Protein AF-A0A948AM80-F1 (afdb_monomer_lite)

Foldseek 3Di:
DDWDPPDPFIKDKDKDKDWDADPPPRHTPDIDIDIFMFTQNDPDPNSVVVNVVVRVVVRVVVVVVVVVPDDDDPDPPPDD

Sequence (80 aa):
FYHDAAQAPGEVKLLLEVELVRRSDAHLLARTRIETRAPAPSHDARGAAQGANTALTQALDQLTAWLVGLPVAPASSRLP

pLDDT: mean 85.96, std 15.84, range [47.09, 98.62]

Structure (mmCIF, N/CA/C/O backbone):
data_AF-A0A948AM80-F1
#
_entry.id   AF-A0A948AM80-F1
#
loop_
_atom_site.group_PDB
_atom_site.id
_atom_site.type_symbol
_atom_site.label_atom_id
_atom_site.label_alt_id
_atom_site.label_comp_id
_atom_site.label_asym_id
_atom_site.label_entity_id
_atom_site.label_seq_id
_atom_site.pdbx_PDB_ins_code
_atom_site.Cartn_x
_atom_site.Cartn_y
_atom_site.Cartn_z
_atom_site.occupancy
_atom_site.B_iso_or_equiv
_atom_site.auth_seq_id
_atom_site.auth_comp_id
_atom_site.auth_asym_id
_atom_site.auth_atom_id
_atom_site.pdbx_PDB_model_num
ATOM 1 N N . PHE A 1 1 ? -2.802 -5.044 -10.660 1.00 48.38 1 PHE A N 1
ATOM 2 C CA . PHE A 1 1 ? -1.508 -4.680 -11.267 1.00 48.38 1 PHE A CA 1
ATOM 3 C C . PHE A 1 1 ? -1.705 -4.614 -12.774 1.00 48.38 1 PHE A C 1
ATOM 5 O O . PHE A 1 1 ? -2.216 -5.576 -13.331 1.00 48.38 1 PHE A O 1
ATOM 12 N N . TYR A 1 2 ? -1.400 -3.478 -13.402 1.00 47.09 2 TYR A N 1
ATOM 13 C CA . TYR A 1 2 ? -1.523 -3.253 -14.847 1.00 47.09 2 TYR A CA 1
ATOM 14 C C . TYR A 1 2 ? -0.216 -2.623 -15.328 1.00 47.09 2 TYR A C 1
ATOM 16 O O . TYR A 1 2 ? 0.238 -1.660 -14.714 1.00 47.09 2 TYR A O 1
ATOM 24 N N . HIS A 1 3 ? 0.386 -3.197 -16.368 1.00 51.81 3 HIS A N 1
ATOM 25 C CA . HIS A 1 3 ? 1.585 -2.681 -17.022 1.00 51.81 3 HIS A CA 1
ATOM 26 C C . HIS A 1 3 ? 1.179 -2.169 -18.403 1.00 51.81 3 HIS A C 1
ATOM 28 O O . HIS A 1 3 ? 0.782 -2.964 -19.257 1.00 51.81 3 HIS A O 1
ATOM 34 N N . ASP A 1 4 ? 1.257 -0.855 -18.610 1.00 53.81 4 ASP A N 1
ATOM 35 C CA . ASP A 1 4 ? 1.110 -0.256 -19.935 1.00 53.81 4 ASP A CA 1
ATOM 36 C C . ASP A 1 4 ? 2.479 -0.238 -20.629 1.00 53.81 4 ASP A C 1
ATOM 38 O O . ASP A 1 4 ? 3.404 0.422 -20.162 1.00 53.81 4 ASP A O 1
ATOM 42 N N . ALA A 1 5 ? 2.612 -1.009 -21.710 1.00 55.31 5 ALA A N 1
ATOM 43 C CA . ALA A 1 5 ? 3.831 -1.130 -22.514 1.00 55.31 5 ALA A CA 1
ATOM 44 C C . ALA A 1 5 ? 3.800 -0.257 -23.784 1.00 55.31 5 ALA A C 1
ATOM 46 O O . ALA A 1 5 ? 4.683 -0.390 -24.630 1.00 55.31 5 ALA A O 1
ATOM 47 N N . ALA A 1 6 ? 2.780 0.590 -23.969 1.00 58.88 6 ALA A N 1
ATOM 48 C CA . ALA A 1 6 ? 2.613 1.341 -25.212 1.00 58.88 6 ALA A CA 1
ATOM 49 C C . ALA A 1 6 ? 3.581 2.534 -25.355 1.00 58.88 6 ALA A C 1
ATOM 51 O O . ALA A 1 6 ? 3.769 3.028 -26.466 1.00 58.88 6 ALA A O 1
ATOM 52 N N . GLN A 1 7 ? 4.191 3.006 -24.261 1.00 55.25 7 GLN A N 1
ATOM 53 C CA . GLN A 1 7 ? 5.128 4.136 -24.236 1.00 55.25 7 GLN A CA 1
ATOM 54 C C . GLN A 1 7 ? 6.260 3.875 -23.236 1.00 55.25 7 GLN A C 1
ATOM 56 O O . GLN A 1 7 ? 6.027 3.350 -22.149 1.00 55.25 7 GLN A O 1
ATOM 61 N N . ALA A 1 8 ? 7.481 4.276 -23.595 1.00 54.66 8 ALA A N 1
ATOM 62 C CA . ALA A 1 8 ? 8.638 4.229 -22.709 1.00 54.66 8 ALA A CA 1
ATOM 63 C C . ALA A 1 8 ? 8.764 5.545 -21.917 1.00 54.66 8 ALA A C 1
ATOM 65 O O . ALA A 1 8 ? 8.802 6.603 -22.550 1.00 54.66 8 ALA A O 1
ATOM 66 N N . PRO A 1 9 ? 8.933 5.515 -20.581 1.00 63.72 9 PRO A N 1
ATOM 67 C CA . PRO A 1 9 ? 8.829 4.359 -19.683 1.00 63.72 9 PRO A CA 1
ATOM 68 C C . PRO A 1 9 ? 7.365 3.971 -19.399 1.00 63.72 9 PRO A C 1
ATOM 70 O O . PRO A 1 9 ? 6.499 4.842 -19.327 1.00 63.72 9 PRO A O 1
ATOM 73 N N . GLY A 1 10 ? 7.106 2.674 -19.192 1.00 74.81 10 GLY A N 1
ATOM 74 C CA . GLY A 1 10 ? 5.789 2.188 -18.763 1.00 74.81 10 GLY A CA 1
ATOM 75 C C . GLY A 1 10 ? 5.413 2.704 -17.366 1.00 74.81 10 GLY A C 1
ATOM 76 O O . GLY A 1 10 ? 6.244 3.264 -16.651 1.00 74.81 10 GLY A O 1
ATOM 77 N N . GLU A 1 11 ? 4.167 2.507 -16.932 1.00 85.12 11 GLU A N 1
ATOM 78 C CA . GLU A 1 11 ? 3.681 2.939 -15.608 1.00 85.12 11 GLU A CA 1
ATOM 79 C C . GLU A 1 11 ? 3.073 1.761 -14.835 1.00 85.12 11 GLU A C 1
ATOM 81 O O . GLU A 1 11 ? 2.333 0.947 -15.392 1.00 85.12 11 GLU A O 1
ATOM 86 N N . VAL A 1 12 ? 3.348 1.696 -13.530 1.00 89.50 12 VAL A N 1
ATOM 87 C CA . VAL A 1 12 ? 2.629 0.846 -12.579 1.00 89.50 12 VAL A CA 1
ATOM 88 C C . VAL A 1 12 ? 1.594 1.686 -11.846 1.00 89.50 12 VAL A C 1
ATOM 90 O O . VAL A 1 12 ? 1.934 2.674 -11.198 1.00 89.50 12 VAL A O 1
ATOM 93 N N . LYS A 1 13 ? 0.337 1.238 -11.886 1.00 93.94 13 LYS A N 1
ATOM 94 C CA . LYS A 1 13 ? -0.751 1.756 -11.046 1.00 93.94 13 LYS A CA 1
ATOM 95 C C . LYS A 1 13 ? -1.073 0.746 -9.951 1.00 93.94 13 LYS A C 1
ATOM 97 O O . LYS A 1 13 ? -1.355 -0.423 -10.248 1.00 93.94 13 LYS A O 1
ATOM 102 N N . LEU A 1 14 ? -1.048 1.195 -8.701 1.00 95.25 14 LEU A N 1
ATOM 103 C CA . LEU A 1 14 ? -1.429 0.408 -7.537 1.00 95.25 14 LEU A CA 1
ATOM 104 C C . LEU A 1 14 ? -2.649 1.042 -6.875 1.00 95.25 14 LEU A C 1
ATOM 106 O O . LEU A 1 14 ? -2.704 2.246 -6.648 1.00 95.25 14 LEU A O 1
ATOM 110 N N . LEU A 1 15 ? -3.624 0.195 -6.571 1.00 97.88 15 LEU A N 1
ATOM 111 C CA . LEU A 1 15 ? -4.819 0.554 -5.835 1.00 97.88 15 LEU A CA 1
ATOM 112 C C . LEU A 1 15 ? -4.878 -0.305 -4.576 1.00 97.88 15 LEU A C 1
ATOM 114 O O . LEU A 1 15 ? -4.816 -1.531 -4.674 1.00 97.88 15 LEU A O 1
ATOM 118 N N . LEU A 1 16 ? -5.019 0.340 -3.424 1.00 97.56 16 LEU A N 1
ATOM 119 C CA . LEU A 1 16 ? -5.176 -0.302 -2.130 1.00 97.56 16 LEU A CA 1
ATOM 120 C C . LEU A 1 16 ? -6.475 0.176 -1.47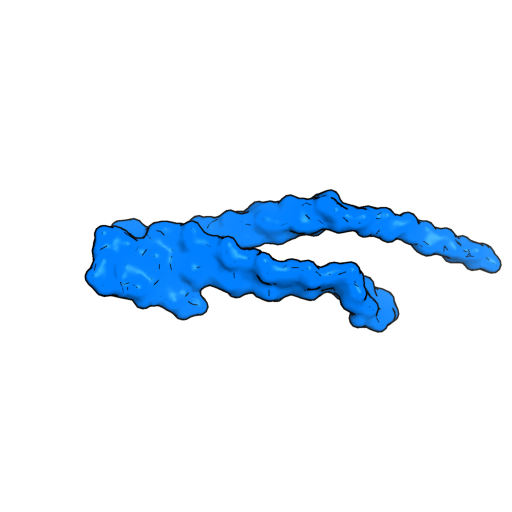6 1.00 97.56 16 LEU A C 1
ATOM 122 O O . LEU A 1 16 ? -6.679 1.370 -1.264 1.00 97.56 16 LEU A O 1
ATOM 126 N N . GLU A 1 17 ? -7.342 -0.770 -1.142 1.00 98.31 17 GLU A N 1
ATOM 127 C CA . GLU A 1 17 ? -8.549 -0.530 -0.354 1.00 98.31 17 GLU A CA 1
ATOM 128 C C . GLU A 1 17 ? -8.316 -1.074 1.052 1.00 98.31 17 GLU A C 1
ATOM 130 O O . GLU A 1 17 ? -7.871 -2.210 1.216 1.00 98.31 17 GLU A O 1
ATOM 135 N N . VAL A 1 18 ? -8.558 -0.239 2.063 1.00 98.19 18 VAL A N 1
ATOM 136 C CA . VAL A 1 18 ? -8.247 -0.561 3.458 1.00 98.19 18 VAL A CA 1
ATOM 137 C C . VAL A 1 18 ? -9.463 -0.321 4.329 1.00 98.19 18 VAL A C 1
ATOM 139 O O . VAL A 1 18 ? -10.086 0.740 4.274 1.00 98.19 18 VAL A O 1
ATOM 142 N N . GLU A 1 19 ? -9.738 -1.291 5.190 1.00 97.75 19 GLU A N 1
ATOM 143 C CA . GLU A 1 19 ? -10.727 -1.206 6.254 1.00 97.75 19 GLU A CA 1
ATOM 144 C C . GLU A 1 19 ? -10.032 -1.420 7.601 1.00 97.75 19 GLU A C 1
ATOM 146 O O . GLU A 1 19 ? -9.325 -2.408 7.803 1.00 97.75 19 GLU A O 1
ATOM 151 N N . LEU A 1 20 ? -10.224 -0.484 8.533 1.00 96.31 20 LEU A N 1
ATOM 152 C CA . LEU A 1 20 ? -9.780 -0.626 9.914 1.00 96.31 20 LEU A CA 1
ATOM 153 C C . LEU A 1 20 ? -10.954 -1.108 10.759 1.00 96.31 20 LEU A C 1
ATOM 155 O O . LEU A 1 20 ? -11.954 -0.405 10.893 1.00 96.31 20 LEU A O 1
ATOM 159 N N . VAL A 1 21 ? -10.809 -2.282 11.367 1.00 95.50 21 VAL A N 1
ATOM 160 C CA . VAL A 1 21 ? -11.852 -2.909 12.184 1.00 95.50 21 VAL A CA 1
ATOM 161 C C . VAL A 1 21 ? -11.419 -3.041 13.642 1.00 95.50 21 VAL A C 1
ATOM 163 O O . VAL A 1 21 ? -10.271 -3.376 13.946 1.00 95.50 21 VAL A O 1
ATOM 166 N N . ARG A 1 22 ? -12.347 -2.812 14.573 1.00 93.25 22 ARG A N 1
ATOM 167 C CA . ARG A 1 22 ? -12.164 -3.160 15.981 1.00 93.25 22 ARG A CA 1
ATOM 168 C C . ARG A 1 22 ? -12.265 -4.675 16.112 1.00 93.25 22 ARG A C 1
ATOM 170 O O . ARG A 1 22 ? -13.281 -5.281 15.794 1.00 93.25 22 ARG A O 1
ATOM 177 N N . ARG A 1 23 ? -11.204 -5.302 16.616 1.00 94.12 23 ARG A N 1
ATOM 178 C CA . ARG A 1 23 ? -11.108 -6.768 16.673 1.00 94.12 23 ARG A CA 1
ATOM 179 C C . ARG A 1 23 ? -12.143 -7.431 17.591 1.00 94.12 23 ARG A C 1
ATOM 181 O O . ARG A 1 23 ? -12.521 -8.565 17.335 1.00 94.12 23 ARG A O 1
ATOM 188 N N . SER A 1 24 ? -12.562 -6.766 18.667 1.00 94.44 24 SER A N 1
ATOM 189 C CA . SER A 1 24 ? -13.423 -7.368 19.697 1.00 94.44 24 SER A CA 1
ATOM 190 C C . SER A 1 24 ? -14.842 -7.676 19.221 1.00 94.44 24 SER A C 1
ATOM 192 O O . SER A 1 24 ? -15.447 -8.620 19.711 1.00 94.44 24 SER A O 1
ATOM 194 N N . ASP A 1 25 ? -15.369 -6.874 18.299 1.00 95.12 25 ASP A N 1
ATOM 195 C CA . ASP A 1 25 ? -16.764 -6.909 17.841 1.00 95.12 25 ASP A CA 1
ATOM 196 C C . ASP A 1 25 ? -16.886 -6.821 16.309 1.00 95.12 25 ASP A C 1
ATOM 198 O O . ASP A 1 25 ? -17.986 -6.661 15.785 1.00 95.12 25 ASP A O 1
ATOM 202 N N . ALA A 1 26 ? -15.758 -6.913 15.593 1.00 95.19 26 ALA A N 1
ATOM 203 C CA . ALA A 1 26 ? -15.658 -6.737 14.145 1.00 95.19 26 ALA A CA 1
ATOM 204 C C . ALA A 1 26 ? -16.255 -5.409 13.632 1.00 95.19 26 ALA A C 1
ATOM 206 O O . ALA A 1 26 ? -16.654 -5.309 12.472 1.00 95.19 26 ALA A O 1
ATOM 207 N N . HIS A 1 27 ? -16.316 -4.373 14.473 1.00 95.25 27 HIS A N 1
ATOM 208 C CA . HIS A 1 27 ? -16.899 -3.096 14.083 1.00 95.25 27 HIS A CA 1
ATOM 209 C C . HIS A 1 27 ? -15.968 -2.314 13.147 1.00 95.25 27 HIS A C 1
ATOM 211 O O . HIS A 1 27 ? -14.802 -2.087 13.475 1.00 95.25 27 HIS A O 1
ATOM 217 N N . LEU A 1 28 ? -16.477 -1.858 11.999 1.00 95.94 28 LEU A N 1
ATOM 218 C CA . LEU A 1 28 ? -15.731 -1.008 11.068 1.00 95.94 28 LEU A CA 1
ATOM 219 C C . LEU A 1 28 ? -15.525 0.388 11.669 1.00 95.94 28 LEU A C 1
ATOM 221 O O . LEU A 1 28 ? -16.481 1.127 11.875 1.00 95.94 28 LEU A O 1
ATOM 225 N N . LEU A 1 29 ? -14.270 0.753 11.919 1.00 95.06 29 LEU A N 1
ATOM 226 C CA . LEU A 1 29 ? -13.886 2.038 12.505 1.00 95.06 29 LEU A CA 1
ATOM 227 C C . LEU A 1 29 ? -13.634 3.102 11.439 1.00 95.06 29 LEU A C 1
ATOM 229 O O . LEU A 1 29 ? -14.020 4.255 11.611 1.00 95.06 29 LEU A O 1
ATOM 233 N N . ALA A 1 30 ? -12.970 2.727 10.347 1.00 96.31 30 ALA A N 1
ATOM 234 C CA . ALA A 1 30 ? -12.636 3.638 9.261 1.00 96.31 30 ALA A CA 1
ATOM 235 C C . ALA A 1 30 ? -12.337 2.861 7.975 1.00 96.31 30 ALA A C 1
ATOM 237 O O . ALA A 1 30 ? -12.011 1.675 8.014 1.00 96.31 30 ALA A O 1
ATOM 238 N N . ARG A 1 31 ? -12.411 3.545 6.832 1.00 97.88 31 ARG A N 1
ATOM 239 C CA . ARG A 1 31 ? -12.004 3.008 5.530 1.00 97.88 31 ARG A CA 1
ATOM 240 C C . ARG A 1 31 ? -11.247 4.059 4.730 1.00 97.88 31 ARG A C 1
ATOM 242 O O . ARG A 1 31 ? -11.499 5.251 4.905 1.00 97.88 31 ARG A O 1
ATOM 249 N N . THR A 1 32 ? -10.365 3.626 3.841 1.00 98.25 32 THR A N 1
ATOM 250 C CA . THR A 1 32 ? -9.696 4.512 2.885 1.00 98.25 32 THR A CA 1
ATOM 251 C C . THR A 1 32 ? -9.390 3.790 1.578 1.00 98.25 32 THR A C 1
ATOM 253 O O . THR A 1 32 ? -9.312 2.561 1.528 1.00 98.25 32 THR A O 1
ATOM 256 N N . ARG A 1 33 ? -9.222 4.574 0.515 1.00 98.44 33 ARG A N 1
ATOM 257 C CA . ARG A 1 33 ? -8.792 4.121 -0.805 1.00 98.44 33 ARG A CA 1
ATOM 258 C C . ARG A 1 33 ? -7.547 4.908 -1.184 1.00 98.44 33 ARG A C 1
ATOM 260 O O . ARG A 1 33 ? -7.594 6.132 -1.254 1.00 98.44 33 ARG A O 1
ATOM 267 N N . ILE A 1 34 ? -6.453 4.199 -1.421 1.00 98.44 34 ILE A N 1
ATOM 268 C CA . ILE A 1 34 ? -5.148 4.764 -1.756 1.00 98.44 34 ILE A CA 1
ATOM 269 C C . ILE A 1 34 ? -4.816 4.358 -3.189 1.00 98.44 34 ILE A C 1
ATOM 271 O O . ILE A 1 34 ? -4.808 3.172 -3.516 1.00 98.44 34 ILE A O 1
ATOM 275 N N . GLU A 1 35 ? -4.546 5.340 -4.044 1.00 98.12 35 GLU A N 1
ATOM 276 C CA . GLU A 1 35 ? -4.057 5.118 -5.405 1.00 98.12 35 GLU A CA 1
ATOM 277 C C . GLU A 1 35 ? -2.653 5.709 -5.536 1.00 98.12 35 GLU A C 1
ATOM 279 O O . GLU A 1 35 ? -2.430 6.881 -5.228 1.00 98.12 35 GLU A O 1
ATOM 284 N N . THR A 1 36 ? -1.706 4.901 -6.005 1.00 97.69 36 THR A N 1
ATOM 285 C CA . THR A 1 36 ? -0.330 5.326 -6.274 1.00 97.69 36 THR A CA 1
ATOM 286 C C . THR A 1 36 ? 0.092 4.934 -7.676 1.00 97.69 36 THR A C 1
ATOM 288 O O . THR A 1 36 ? -0.418 3.981 -8.276 1.00 97.69 36 THR A O 1
ATOM 291 N N . ARG A 1 37 ? 1.025 5.713 -8.223 1.00 95.00 37 ARG A N 1
ATOM 292 C CA . ARG A 1 37 ? 1.560 5.512 -9.563 1.00 95.00 37 ARG A CA 1
ATOM 293 C C . ARG A 1 37 ? 3.059 5.715 -9.550 1.00 95.00 37 ARG A C 1
ATOM 295 O O . ARG A 1 37 ? 3.549 6.661 -8.935 1.00 95.00 37 ARG A O 1
ATOM 302 N N . ALA A 1 38 ? 3.773 4.837 -10.236 1.00 93.81 38 ALA A N 1
ATOM 303 C CA . ALA A 1 38 ? 5.216 4.932 -10.358 1.00 93.81 38 ALA A CA 1
ATOM 304 C C . ALA A 1 38 ? 5.679 4.492 -11.753 1.00 93.81 38 ALA A C 1
ATOM 306 O O . ALA A 1 38 ? 5.116 3.548 -12.315 1.00 93.81 38 ALA A O 1
ATOM 307 N N . PRO A 1 39 ? 6.713 5.140 -12.313 1.00 91.38 39 PRO A N 1
ATOM 308 C CA . PRO A 1 39 ? 7.287 4.723 -13.583 1.00 91.38 39 PRO A CA 1
ATOM 309 C C . PRO A 1 39 ? 7.957 3.345 -13.459 1.00 91.38 39 PRO A C 1
ATOM 311 O O . PRO A 1 39 ? 8.636 3.055 -12.474 1.00 91.38 39 PRO A O 1
ATOM 314 N N . ALA A 1 40 ? 7.798 2.514 -14.486 1.00 88.44 40 ALA A N 1
ATOM 315 C CA . ALA A 1 40 ? 8.568 1.298 -14.713 1.00 88.44 40 ALA A CA 1
ATOM 316 C C . ALA A 1 40 ? 9.738 1.642 -15.659 1.00 88.44 40 ALA A C 1
ATOM 318 O O . ALA A 1 40 ? 9.515 1.897 -16.843 1.00 88.44 40 ALA A O 1
ATOM 319 N N . PRO A 1 41 ? 10.992 1.682 -15.171 1.00 83.12 41 PRO A N 1
ATOM 320 C CA . PRO A 1 41 ? 12.128 2.213 -15.933 1.00 83.12 41 PRO A CA 1
ATOM 321 C C . PRO A 1 41 ? 12.527 1.365 -17.152 1.00 83.12 41 PRO A C 1
ATOM 323 O O . PRO A 1 41 ? 13.285 1.830 -18.001 1.00 83.12 41 PRO A O 1
ATOM 326 N N . SER A 1 42 ? 12.019 0.137 -17.257 1.00 80.12 42 SER A N 1
ATOM 327 C CA . SER A 1 42 ? 12.194 -0.761 -18.399 1.00 80.12 42 SER A CA 1
ATOM 328 C C . SER A 1 42 ? 10.940 -1.614 -18.617 1.00 80.12 42 SER A C 1
ATOM 330 O O . SER A 1 42 ? 10.151 -1.817 -17.697 1.00 80.12 42 SER A O 1
ATOM 332 N N . HIS A 1 43 ? 10.766 -2.124 -19.841 1.00 74.19 43 HIS A N 1
ATOM 333 C CA . HIS A 1 43 ? 9.603 -2.935 -20.247 1.00 74.19 43 HIS A CA 1
ATOM 334 C C . HIS A 1 43 ? 9.706 -4.409 -19.828 1.00 74.19 43 HIS A C 1
ATOM 336 O O . HIS A 1 43 ? 8.815 -5.206 -20.116 1.00 74.19 43 HIS A O 1
ATOM 342 N N . ASP A 1 44 ? 10.822 -4.801 -19.219 1.00 80.06 44 ASP A N 1
ATOM 343 C CA . ASP A 1 44 ? 11.029 -6.152 -18.725 1.00 80.06 44 ASP A CA 1
ATOM 344 C C . ASP A 1 44 ? 10.452 -6.321 -17.312 1.00 80.06 44 ASP A C 1
ATOM 346 O O . ASP A 1 44 ? 10.064 -5.371 -16.626 1.00 80.06 44 ASP A O 1
ATOM 350 N N . ALA A 1 45 ? 10.423 -7.567 -16.840 1.00 85.81 45 ALA A N 1
ATOM 351 C CA . ALA A 1 45 ? 9.934 -7.885 -15.501 1.00 85.81 45 ALA A CA 1
ATOM 352 C C . ALA A 1 45 ? 10.698 -7.132 -14.395 1.00 85.81 45 ALA A C 1
ATOM 354 O O . ALA A 1 45 ? 10.132 -6.832 -13.343 1.00 85.81 45 ALA A O 1
ATOM 355 N N . ARG A 1 46 ? 11.974 -6.799 -14.629 1.00 88.75 46 ARG A N 1
ATOM 356 C CA . ARG A 1 46 ? 12.800 -6.052 -13.679 1.00 88.75 46 ARG A CA 1
ATOM 357 C C . ARG A 1 46 ? 12.308 -4.613 -13.525 1.00 88.75 46 ARG A C 1
ATOM 359 O O . ARG A 1 46 ? 12.163 -4.159 -12.392 1.00 88.75 46 ARG A O 1
ATOM 366 N N . GLY A 1 47 ? 12.024 -3.917 -14.623 1.00 87.88 47 GLY A N 1
ATOM 367 C CA . GLY A 1 47 ? 11.467 -2.563 -14.590 1.00 87.88 47 GLY A CA 1
ATOM 368 C C . GLY A 1 47 ? 10.075 -2.527 -13.969 1.00 87.88 47 GLY A C 1
ATOM 369 O O . GLY A 1 47 ? 9.799 -1.685 -13.114 1.00 87.88 47 GLY A O 1
ATOM 370 N N . ALA A 1 48 ? 9.231 -3.506 -14.300 1.00 87.44 48 ALA A N 1
ATOM 371 C CA . ALA A 1 48 ? 7.915 -3.659 -13.686 1.00 87.44 48 ALA A CA 1
ATOM 372 C C . ALA A 1 48 ? 8.002 -3.864 -12.160 1.00 87.44 48 ALA A C 1
ATOM 374 O O . ALA A 1 48 ? 7.273 -3.218 -11.407 1.00 87.44 48 ALA A O 1
ATOM 375 N N . ALA A 1 49 ? 8.926 -4.710 -11.688 1.00 92.81 49 ALA A N 1
ATOM 376 C CA . ALA A 1 49 ? 9.147 -4.941 -10.260 1.00 92.81 49 ALA A CA 1
ATOM 377 C C . ALA A 1 49 ? 9.666 -3.690 -9.532 1.00 92.81 49 ALA A C 1
ATOM 379 O O . ALA A 1 49 ? 9.256 -3.417 -8.405 1.00 92.81 49 ALA A O 1
ATOM 380 N N . GLN A 1 50 ? 10.532 -2.902 -10.176 1.00 93.94 50 GLN A N 1
ATOM 381 C CA . GLN A 1 50 ? 11.011 -1.637 -9.614 1.00 93.94 50 GLN A CA 1
ATOM 382 C C . GLN A 1 50 ? 9.868 -0.629 -9.449 1.00 93.94 50 GLN A C 1
ATOM 384 O O . GLN A 1 50 ? 9.675 -0.118 -8.346 1.00 93.94 50 GLN A O 1
ATOM 389 N N . GLY A 1 51 ? 9.061 -0.414 -10.495 1.00 93.75 51 GLY A N 1
ATOM 390 C CA . GLY A 1 51 ? 7.882 0.455 -10.417 1.00 93.75 51 GLY A CA 1
ATOM 391 C C . GLY A 1 51 ? 6.868 -0.027 -9.372 1.00 93.75 51 GLY A C 1
ATOM 392 O O . GLY A 1 51 ? 6.326 0.776 -8.616 1.00 93.75 51 GLY A O 1
ATOM 393 N N . ALA A 1 52 ? 6.666 -1.345 -9.256 1.00 94.31 52 ALA A N 1
ATOM 394 C CA . ALA A 1 52 ? 5.794 -1.941 -8.244 1.00 94.31 52 ALA A CA 1
ATOM 395 C C . ALA A 1 52 ? 6.272 -1.666 -6.816 1.00 94.31 52 ALA A C 1
ATOM 397 O O . ALA A 1 52 ? 5.473 -1.238 -5.984 1.00 94.31 52 ALA A O 1
ATOM 398 N N . ASN A 1 53 ? 7.564 -1.868 -6.540 1.00 97.19 53 ASN A N 1
ATOM 399 C CA . ASN A 1 53 ? 8.138 -1.582 -5.227 1.00 97.19 53 ASN A CA 1
ATOM 400 C C . ASN A 1 53 ? 7.973 -0.103 -4.868 1.00 97.19 53 ASN A C 1
ATOM 402 O O . ASN A 1 53 ? 7.542 0.203 -3.761 1.00 97.19 53 ASN A O 1
ATOM 406 N N . THR A 1 54 ? 8.235 0.810 -5.808 1.00 97.44 54 THR A N 1
ATOM 407 C CA . THR A 1 54 ? 8.042 2.248 -5.582 1.00 97.44 54 THR A CA 1
ATOM 408 C C . THR A 1 54 ? 6.582 2.594 -5.292 1.00 97.44 54 THR A C 1
ATOM 410 O O . THR A 1 54 ? 6.306 3.267 -4.300 1.00 97.44 54 THR A O 1
ATOM 413 N N . ALA A 1 55 ? 5.638 2.117 -6.110 1.00 96.88 55 ALA A N 1
ATOM 414 C CA . ALA A 1 55 ? 4.213 2.378 -5.901 1.00 96.88 55 ALA A CA 1
ATOM 415 C C . ALA A 1 55 ? 3.709 1.797 -4.566 1.00 96.88 55 ALA A C 1
ATOM 417 O O . ALA A 1 55 ? 2.886 2.422 -3.893 1.00 96.88 55 ALA A O 1
ATOM 418 N N . LEU A 1 56 ? 4.220 0.629 -4.157 1.00 98.00 56 LEU A N 1
ATOM 419 C CA . LEU A 1 56 ? 3.889 0.008 -2.876 1.00 98.00 56 LEU A CA 1
ATOM 420 C C . LEU A 1 56 ? 4.441 0.805 -1.693 1.00 98.00 56 LEU A C 1
ATOM 422 O O . LEU A 1 56 ? 3.692 1.064 -0.757 1.00 98.00 56 LEU A O 1
ATOM 426 N N . THR A 1 57 ? 5.708 1.231 -1.734 1.00 98.56 57 THR A N 1
ATOM 427 C CA . THR A 1 57 ? 6.294 2.085 -0.687 1.00 98.56 57 THR A CA 1
ATOM 428 C C . THR A 1 57 ? 5.465 3.352 -0.497 1.00 98.56 57 THR A C 1
ATOM 430 O O . THR A 1 57 ? 5.038 3.634 0.617 1.00 98.56 57 THR A O 1
ATOM 433 N N . GLN A 1 58 ? 5.117 4.042 -1.588 1.00 98.50 58 GLN A N 1
ATOM 434 C CA . GLN A 1 58 ? 4.254 5.227 -1.530 1.00 98.50 58 GLN A CA 1
ATOM 435 C C . GLN A 1 58 ? 2.879 4.926 -0.915 1.00 98.50 58 GLN A C 1
ATOM 437 O O . GLN A 1 58 ? 2.345 5.739 -0.162 1.00 98.50 58 GLN A O 1
ATOM 442 N N . ALA A 1 59 ? 2.287 3.769 -1.230 1.00 98.44 59 ALA A N 1
ATOM 443 C CA . ALA A 1 59 ? 0.984 3.392 -0.690 1.00 98.44 59 ALA A CA 1
ATOM 444 C C . ALA A 1 59 ? 1.062 3.097 0.815 1.00 98.44 59 ALA A C 1
ATOM 446 O O . ALA A 1 59 ? 0.157 3.471 1.559 1.00 98.44 59 ALA A O 1
ATOM 447 N N . LEU A 1 60 ? 2.150 2.472 1.274 1.00 98.62 60 LEU A N 1
ATOM 448 C CA . LEU A 1 60 ? 2.400 2.211 2.692 1.00 98.62 60 LEU A CA 1
ATOM 449 C C . LEU A 1 60 ? 2.684 3.498 3.477 1.00 98.62 60 LEU A C 1
ATOM 451 O O . LEU A 1 60 ? 2.198 3.634 4.602 1.00 98.62 60 LEU A O 1
ATOM 455 N N . ASP A 1 61 ? 3.387 4.462 2.885 1.00 98.56 61 ASP A N 1
ATOM 456 C CA . ASP A 1 61 ? 3.596 5.782 3.488 1.00 98.56 61 ASP A CA 1
ATOM 457 C C . ASP A 1 61 ? 2.258 6.521 3.663 1.00 98.56 61 ASP A C 1
ATOM 459 O O . ASP A 1 61 ? 1.958 7.031 4.745 1.00 98.56 61 ASP A O 1
ATOM 463 N N . GLN A 1 62 ? 1.400 6.511 2.634 1.00 98.56 62 GLN A N 1
ATOM 464 C CA . GLN A 1 62 ? 0.056 7.099 2.709 1.00 98.56 62 GLN A CA 1
ATOM 465 C C . GLN A 1 62 ? -0.846 6.376 3.716 1.00 98.56 62 GLN A C 1
ATOM 467 O O . GLN A 1 62 ? -1.581 7.027 4.460 1.00 98.56 62 GLN A O 1
ATOM 472 N N . LEU A 1 63 ? -0.772 5.043 3.783 1.00 98.44 63 LEU A N 1
ATOM 473 C CA . LEU A 1 63 ? -1.490 4.2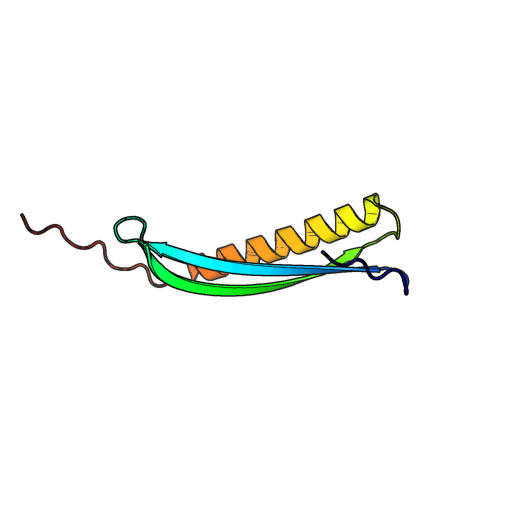53 4.783 1.00 98.44 63 LEU A CA 1
ATOM 474 C C . LEU A 1 63 ? -1.035 4.614 6.201 1.00 98.44 63 LEU A C 1
ATOM 476 O O . LEU A 1 63 ? -1.865 4.789 7.090 1.00 98.44 63 LEU A O 1
ATOM 480 N N . THR A 1 64 ? 0.272 4.766 6.408 1.00 98.25 64 THR A N 1
ATOM 481 C CA . THR A 1 64 ? 0.843 5.156 7.701 1.00 98.25 64 THR A CA 1
ATOM 482 C C . THR A 1 64 ? 0.367 6.548 8.106 1.00 98.25 64 THR A C 1
ATOM 484 O O . THR A 1 64 ? -0.110 6.730 9.225 1.00 98.25 64 THR A O 1
ATOM 487 N N . ALA A 1 65 ? 0.415 7.518 7.189 1.00 98.12 65 ALA A N 1
ATOM 488 C CA . ALA A 1 65 ? -0.099 8.864 7.433 1.00 98.12 65 ALA A CA 1
ATOM 489 C C . ALA A 1 65 ? -1.601 8.858 7.765 1.00 98.12 65 ALA A C 1
ATOM 491 O O . ALA A 1 65 ? -2.032 9.545 8.691 1.00 98.12 65 ALA A O 1
ATOM 492 N N . TRP A 1 66 ? -2.391 8.046 7.056 1.00 97.56 66 TRP A N 1
ATOM 493 C CA . TRP A 1 66 ? -3.813 7.879 7.343 1.00 97.56 66 TRP A CA 1
ATOM 494 C C . TRP A 1 66 ? -4.049 7.316 8.746 1.00 97.56 66 TRP A C 1
ATOM 496 O O . TRP A 1 66 ? -4.838 7.893 9.488 1.00 97.56 66 TRP A O 1
ATOM 506 N N . LEU A 1 67 ? -3.332 6.258 9.143 1.00 96.62 67 LEU A N 1
ATOM 507 C CA . LEU A 1 67 ? -3.438 5.665 10.481 1.00 96.62 67 LEU A CA 1
ATOM 508 C C . LEU A 1 67 ? -3.091 6.665 11.592 1.00 96.62 67 LEU A C 1
ATOM 510 O O . LEU A 1 67 ? -3.789 6.713 12.601 1.00 96.62 67 LEU A O 1
ATOM 514 N N . VAL A 1 68 ? -2.046 7.478 11.405 1.00 96.69 68 VAL A N 1
ATOM 515 C CA . VAL A 1 68 ? -1.646 8.525 12.365 1.00 96.69 68 VAL A CA 1
ATOM 516 C C . VAL A 1 68 ? -2.696 9.635 12.466 1.00 96.69 68 VAL A C 1
ATOM 518 O O . VAL A 1 68 ? -2.880 10.210 13.536 1.00 96.69 68 VAL A O 1
ATOM 521 N N . GLY A 1 69 ? -3.401 9.928 11.371 1.00 95.12 69 GLY A N 1
ATOM 522 C CA . GLY A 1 69 ? -4.472 10.923 11.337 1.00 95.12 69 GLY A CA 1
ATOM 523 C C . GLY A 1 69 ? -5.794 10.464 11.957 1.00 95.12 69 GLY A C 1
ATOM 524 O O . GLY A 1 69 ? -6.706 11.281 12.100 1.00 95.12 69 GLY A O 1
ATOM 525 N N . LEU A 1 70 ? -5.938 9.183 12.313 1.00 94.25 70 LEU A N 1
ATOM 526 C CA . LEU A 1 70 ? -7.174 8.688 12.909 1.00 94.25 70 LEU A CA 1
ATOM 527 C C . LEU A 1 70 ? -7.322 9.165 14.361 1.00 94.25 70 LEU A C 1
ATOM 529 O O . LEU A 1 70 ? -6.352 9.162 15.122 1.00 94.25 70 LEU A O 1
ATOM 533 N N . PRO A 1 71 ? -8.546 9.515 14.795 1.00 86.62 71 PRO A N 1
ATOM 534 C CA . PRO A 1 71 ? -8.801 9.804 16.195 1.00 86.62 71 PRO A CA 1
ATOM 535 C C . PRO A 1 71 ? -8.471 8.577 17.048 1.00 86.62 71 PRO A C 1
ATOM 537 O O . PRO A 1 71 ? -9.007 7.489 16.822 1.00 86.62 71 PRO A O 1
ATOM 540 N N . VAL A 1 72 ? -7.628 8.748 18.067 1.00 78.12 72 VAL A N 1
ATOM 541 C CA . VAL A 1 72 ? -7.445 7.714 19.087 1.00 78.12 72 VAL A CA 1
ATOM 542 C C . VAL A 1 72 ? -8.730 7.673 19.907 1.00 78.12 72 VAL A 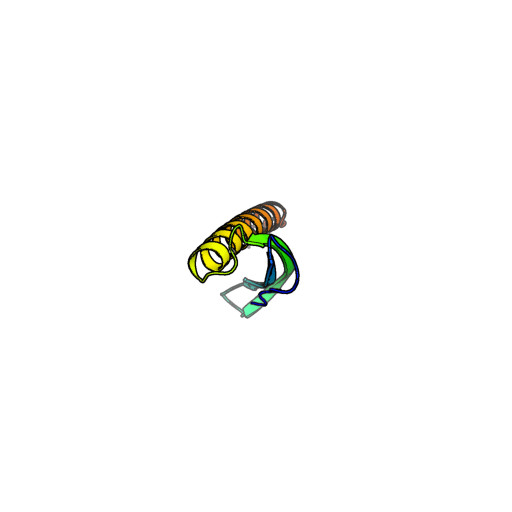C 1
ATOM 544 O O . VAL A 1 72 ? -9.024 8.602 20.659 1.00 78.12 72 VAL A O 1
ATOM 547 N N . ALA A 1 73 ? -9.528 6.616 19.743 1.00 69.75 73 ALA A N 1
ATOM 548 C CA . ALA A 1 73 ? -10.676 6.406 20.613 1.00 69.75 73 ALA A CA 1
ATOM 549 C C . ALA A 1 73 ? -10.171 6.301 22.066 1.0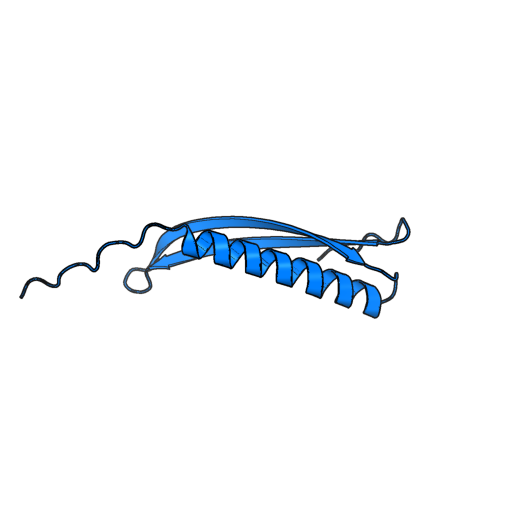0 69.75 73 ALA A C 1
ATOM 551 O O . ALA A 1 73 ? -9.218 5.554 22.314 1.00 69.75 73 ALA A O 1
ATOM 552 N N . PRO A 1 74 ? -10.767 7.027 23.029 1.00 62.19 74 PRO A N 1
ATOM 553 C CA . PRO A 1 74 ? -10.370 6.899 24.422 1.00 62.19 74 PRO A CA 1
ATOM 554 C C . PRO A 1 74 ? -10.532 5.440 24.851 1.00 62.19 74 PRO A C 1
ATOM 556 O O . PRO A 1 74 ? -11.537 4.800 24.527 1.00 62.19 74 PRO A O 1
ATOM 559 N N . ALA A 1 75 ? -9.530 4.908 25.556 1.00 62.84 75 ALA A N 1
ATOM 560 C CA . ALA A 1 75 ? -9.599 3.565 26.110 1.00 62.84 75 ALA A CA 1
ATOM 561 C C . ALA A 1 75 ? -10.873 3.470 26.954 1.00 62.84 75 ALA A C 1
ATOM 563 O O . ALA A 1 75 ? -11.022 4.203 27.931 1.00 62.84 75 ALA A O 1
ATOM 564 N N . SER A 1 76 ? -11.812 2.618 26.541 1.00 64.81 76 SER A N 1
ATOM 565 C CA . SER A 1 76 ? -13.051 2.407 27.279 1.00 64.81 76 SER A CA 1
ATOM 566 C C . SER A 1 76 ? -12.670 1.944 28.681 1.00 64.81 76 SER A C 1
ATOM 568 O O . SER A 1 76 ? -12.127 0.849 28.850 1.00 64.81 76 SER A O 1
ATOM 570 N N . SER A 1 77 ? -12.881 2.807 29.673 1.00 56.47 77 SER A N 1
ATOM 571 C CA . SER A 1 77 ? -12.688 2.476 31.074 1.00 56.47 77 SER A CA 1
ATOM 572 C C . SER A 1 77 ? -13.559 1.264 31.374 1.00 56.47 77 SER A C 1
ATOM 574 O O . SER A 1 77 ? -14.786 1.325 31.303 1.00 56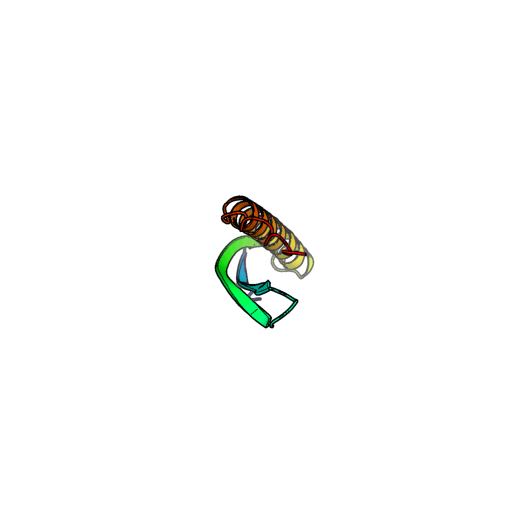.47 77 SER A O 1
ATOM 576 N N . ARG A 1 78 ? -12.921 0.129 31.676 1.00 60.03 78 ARG A N 1
ATOM 577 C CA . ARG A 1 78 ? -13.624 -0.968 32.335 1.00 60.03 78 ARG A CA 1
ATOM 578 C C . ARG A 1 78 ? -14.027 -0.425 33.702 1.00 60.03 78 ARG A C 1
ATOM 580 O O . ARG A 1 78 ? -13.162 -0.232 34.552 1.00 60.03 78 ARG A O 1
ATOM 587 N N . LEU A 1 79 ? -15.302 -0.080 33.866 1.00 58.75 79 LEU A N 1
ATOM 588 C CA . LEU A 1 79 ? -15.864 0.115 35.196 1.00 58.75 79 LEU A CA 1
ATOM 589 C C . LEU A 1 79 ? -15.772 -1.224 35.957 1.00 58.75 79 LEU A C 1
ATOM 591 O O . LEU A 1 79 ? -15.907 -2.270 35.313 1.00 58.75 79 LEU A O 1
ATOM 595 N N . PRO A 1 80 ? -15.453 -1.178 37.263 1.00 57.94 80 PRO A N 1
ATOM 596 C CA . PRO A 1 80 ? -15.239 -2.355 38.103 1.00 57.94 80 PRO A CA 1
ATOM 597 C C . PRO A 1 80 ? -16.507 -3.189 38.306 1.00 57.94 80 PRO A C 1
ATOM 599 O O . PRO A 1 80 ? -17.619 -2.618 38.222 1.00 57.94 80 PRO A O 1
#

Radius of gyration: 18.16 Å; chains: 1; bounding box: 30×19×63 Å

Secondary structure (DSSP, 8-state):
-EEE-SSSSEEEEEEEEEEEEETTTTEEEEEEEEEEEEEESSSSHHHHHHHHHHHHHHHHHHHHHHHHTS--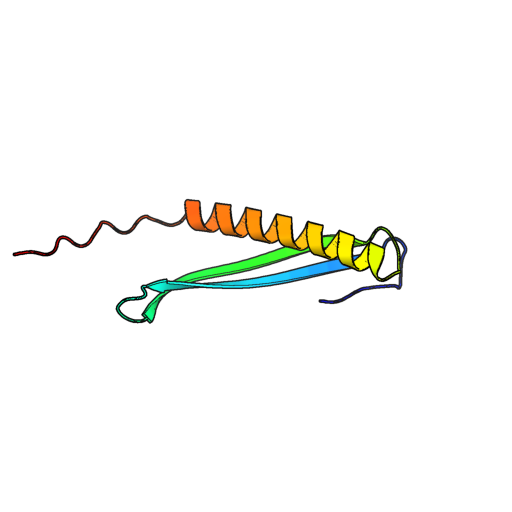--------